Protein AF-A0A967CTV0-F1 (afdb_monomer_lite)

pLDDT: mean 89.39, std 10.3, range [41.91, 97.38]

Structure (mmCIF, N/CA/C/O backbone):
data_AF-A0A967CTV0-F1
#
_entry.id   AF-A0A967CTV0-F1
#
loop_
_atom_site.group_PDB
_atom_site.id
_atom_site.type_symbol
_atom_site.label_atom_id
_atom_site.label_alt_id
_atom_site.label_comp_id
_atom_site.label_asym_id
_atom_site.label_entity_id
_atom_site.label_seq_id
_atom_site.pdbx_PDB_ins_code
_atom_site.Cartn_x
_atom_site.Cartn_y
_atom_site.Cartn_z
_atom_site.occupancy
_atom_site.B_iso_or_equiv
_atom_site.auth_seq_id
_atom_site.auth_comp_id
_atom_site.auth_asym_id
_atom_site.auth_atom_id
_atom_site.pdbx_PDB_model_num
ATOM 1 N N . MET A 1 1 ? 22.938 -9.289 13.872 1.00 41.91 1 MET A N 1
ATOM 2 C CA . MET A 1 1 ? 22.638 -8.266 12.849 1.00 41.91 1 MET A CA 1
ATOM 3 C C . MET A 1 1 ? 22.230 -7.002 13.582 1.00 41.91 1 MET A C 1
ATOM 5 O O . MET A 1 1 ? 21.239 -7.044 14.297 1.00 41.91 1 MET A O 1
ATOM 9 N N . SER A 1 2 ? 23.024 -5.933 13.507 1.00 46.25 2 SER A N 1
ATOM 10 C CA . SER A 1 2 ? 22.659 -4.659 14.139 1.00 46.25 2 SER A CA 1
ATOM 11 C C . SER A 1 2 ? 21.522 -4.018 13.348 1.00 46.25 2 SER A C 1
ATOM 13 O O . SER A 1 2 ? 21.711 -3.656 12.191 1.00 46.25 2 SER A O 1
ATOM 15 N N . SER A 1 3 ? 20.343 -3.912 13.960 1.00 54.16 3 SER A N 1
ATOM 16 C CA . SER A 1 3 ? 19.238 -3.113 13.429 1.00 54.16 3 SER A CA 1
ATOM 17 C C . SER A 1 3 ? 19.628 -1.644 13.553 1.00 54.16 3 SER A C 1
ATOM 19 O O . SER A 1 3 ? 19.706 -1.125 14.665 1.00 54.16 3 SER A O 1
ATOM 21 N N . SER A 1 4 ? 19.904 -0.977 12.433 1.00 65.12 4 SER A N 1
ATOM 22 C CA . SER A 1 4 ? 20.008 0.484 12.430 1.00 65.12 4 SER A CA 1
ATOM 23 C C . SER A 1 4 ? 18.637 1.065 12.786 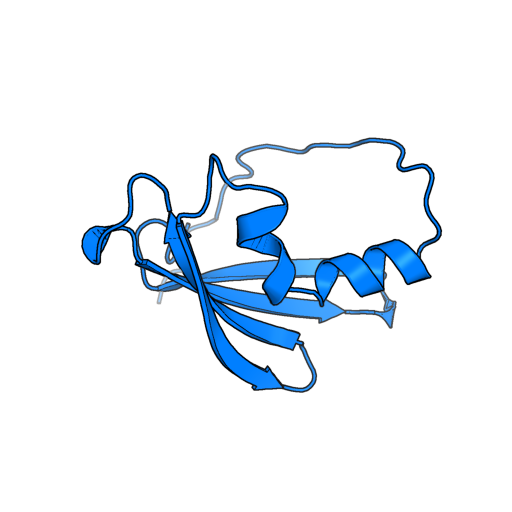1.00 65.12 4 SER A C 1
ATOM 25 O O . SER A 1 4 ? 17.613 0.543 12.340 1.00 65.12 4 SER A O 1
ATOM 27 N N . ALA A 1 5 ? 18.589 2.094 13.629 1.00 74.88 5 ALA A N 1
ATOM 28 C CA . ALA A 1 5 ? 17.330 2.737 13.985 1.00 74.88 5 ALA A CA 1
ATOM 29 C C . ALA A 1 5 ? 16.817 3.544 12.782 1.00 74.88 5 ALA A C 1
ATOM 31 O O . ALA A 1 5 ? 17.494 4.464 12.324 1.00 74.88 5 ALA A O 1
ATOM 32 N N . LEU A 1 6 ? 15.634 3.199 12.268 1.00 78.19 6 LEU A N 1
ATOM 33 C CA . LEU A 1 6 ? 14.974 3.973 11.217 1.00 78.19 6 LEU A CA 1
ATOM 34 C C . LEU A 1 6 ? 14.499 5.314 11.788 1.00 78.19 6 LEU A C 1
ATOM 36 O O . LEU A 1 6 ? 13.899 5.363 12.865 1.00 78.19 6 LEU A O 1
ATOM 40 N N . SER A 1 7 ? 14.758 6.406 11.072 1.00 84.88 7 SER A N 1
ATOM 41 C CA . SER A 1 7 ? 14.244 7.730 11.420 1.00 84.88 7 SER A CA 1
ATOM 42 C C . SER A 1 7 ? 12.918 7.989 10.706 1.00 84.88 7 SER A C 1
ATOM 44 O O . SER A 1 7 ? 12.689 7.555 9.579 1.00 84.88 7 SER A O 1
ATOM 46 N N . THR A 1 8 ? 11.999 8.698 11.365 1.00 90.31 8 THR A N 1
ATOM 47 C CA . THR A 1 8 ? 10.733 9.080 10.726 1.00 90.31 8 THR A CA 1
ATOM 48 C C . THR A 1 8 ? 11.001 10.138 9.662 1.00 90.31 8 THR A C 1
ATOM 50 O O . THR A 1 8 ? 11.359 11.265 9.997 1.00 90.31 8 THR A O 1
ATOM 53 N N . ALA A 1 9 ? 10.790 9.793 8.391 1.00 91.50 9 ALA A N 1
ATOM 54 C CA . ALA A 1 9 ? 10.950 10.738 7.288 1.00 91.50 9 ALA A CA 1
ATOM 55 C C . ALA A 1 9 ? 9.855 11.821 7.286 1.00 91.50 9 ALA A C 1
ATOM 57 O O . ALA A 1 9 ? 10.144 13.000 7.096 1.00 91.50 9 ALA A O 1
ATOM 58 N N . ALA A 1 10 ? 8.593 11.432 7.506 1.00 94.38 10 ALA A N 1
ATOM 59 C CA . ALA A 1 10 ? 7.454 12.348 7.552 1.00 94.38 10 ALA A CA 1
ATOM 60 C C . ALA A 1 10 ? 6.234 11.719 8.243 1.00 94.38 10 ALA A C 1
ATOM 62 O O . ALA A 1 10 ? 6.130 10.504 8.396 1.00 94.38 10 ALA A O 1
ATOM 63 N N . THR A 1 11 ? 5.267 12.555 8.627 1.00 95.94 11 THR A N 1
ATOM 64 C CA . THR A 1 11 ? 3.924 12.128 9.044 1.00 95.94 11 THR A CA 1
ATOM 65 C C . THR A 1 11 ? 2.888 12.970 8.315 1.00 95.94 11 THR A C 1
ATOM 67 O O . THR A 1 11 ? 2.950 14.197 8.348 1.00 95.94 11 THR A O 1
ATOM 70 N N . TYR A 1 12 ? 1.909 12.314 7.697 1.00 95.81 12 TYR A N 1
ATOM 71 C CA . TYR A 1 12 ? 0.793 12.973 7.027 1.00 95.81 12 TYR A CA 1
ATOM 72 C C . TYR A 1 12 ? -0.528 12.581 7.688 1.00 95.81 12 TYR A C 1
ATOM 74 O O . TYR A 1 12 ? -0.803 11.399 7.890 1.00 95.81 12 TYR A O 1
ATOM 82 N N . LYS A 1 13 ? -1.352 13.578 8.030 1.00 96.44 13 LYS A N 1
ATOM 83 C CA . LYS A 1 13 ? -2.687 13.386 8.611 1.00 96.44 13 LYS A CA 1
ATOM 84 C C . LYS A 1 13 ? -3.704 14.163 7.790 1.00 96.44 13 LYS A C 1
ATOM 86 O O . LYS A 1 13 ? -3.503 15.341 7.508 1.00 96.44 13 LYS A O 1
ATOM 91 N N . ARG A 1 14 ? -4.807 13.509 7.437 1.00 96.12 14 ARG A N 1
ATOM 92 C CA . ARG A 1 14 ? -5.940 14.132 6.748 1.00 96.12 14 ARG A CA 1
ATOM 93 C C . ARG A 1 14 ? -7.254 13.508 7.189 1.00 96.12 14 ARG A C 1
ATOM 95 O O . ARG A 1 14 ? -7.277 12.360 7.628 1.00 96.12 14 ARG A O 1
ATOM 102 N N . LEU A 1 15 ? -8.341 14.247 6.998 1.00 96.69 15 LEU A N 1
ATOM 103 C CA . LEU A 1 15 ? -9.689 13.702 7.069 1.00 96.69 15 LEU A CA 1
ATOM 104 C C . LEU A 1 15 ? -10.060 13.097 5.711 1.00 96.69 15 LEU A C 1
ATOM 106 O O . LEU A 1 15 ? -9.885 13.737 4.676 1.00 96.69 15 LEU A O 1
ATOM 110 N N . VAL A 1 16 ? -10.576 11.870 5.717 1.00 94.62 16 VAL A N 1
ATOM 111 C CA . VAL A 1 16 ? -11.072 11.185 4.518 1.00 94.62 16 VAL A CA 1
ATOM 112 C C . VAL A 1 16 ? -12.571 10.974 4.684 1.00 94.62 16 VAL A C 1
ATOM 114 O O . VAL A 1 16 ? -13.001 10.385 5.671 1.00 94.62 16 VAL A O 1
ATOM 117 N N . GLN A 1 17 ? -13.365 11.451 3.725 1.00 96.81 17 GLN A N 1
ATOM 118 C CA . GLN A 1 17 ? -14.827 11.3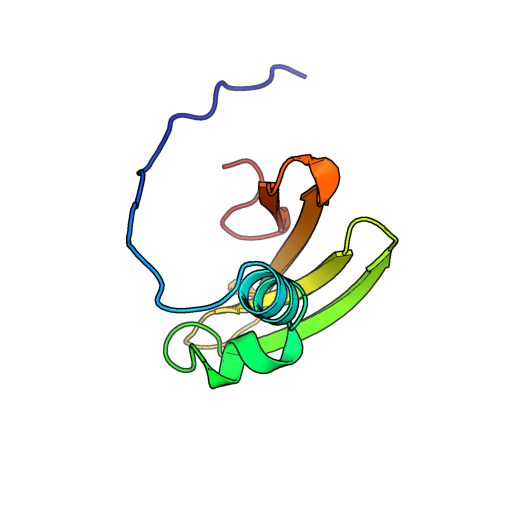10 3.715 1.00 96.81 17 GLN A CA 1
ATOM 119 C C . GLN A 1 17 ? -15.238 9.923 3.193 1.00 96.81 17 GLN A C 1
ATOM 121 O O . GLN A 1 17 ? -15.896 9.796 2.164 1.00 96.81 17 GLN A O 1
ATOM 126 N N . ALA A 1 18 ? -14.786 8.870 3.873 1.00 95.56 18 ALA A N 1
ATOM 127 C CA . ALA A 1 18 ? -15.106 7.484 3.553 1.00 95.56 18 ALA A CA 1
ATOM 128 C C . ALA A 1 18 ? -15.249 6.660 4.836 1.00 95.56 18 ALA A C 1
ATOM 130 O O . ALA A 1 18 ? -14.672 6.988 5.873 1.00 95.56 18 ALA A O 1
ATOM 131 N N . SER A 1 19 ? -16.005 5.567 4.762 1.00 97.00 19 SER A N 1
ATOM 132 C CA . SER A 1 19 ? -16.099 4.616 5.868 1.00 97.00 19 SER A CA 1
ATOM 133 C C . SER A 1 19 ? -14.780 3.860 6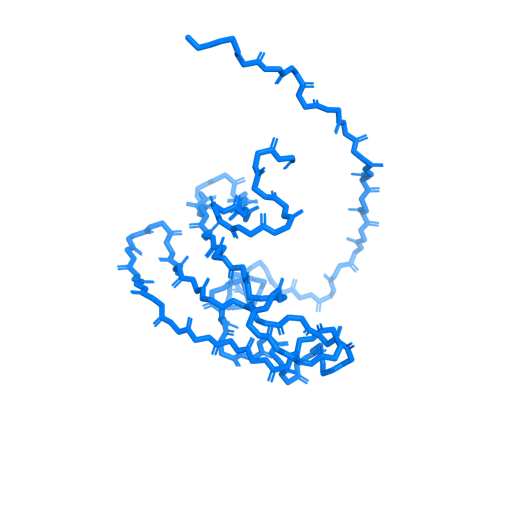.061 1.00 97.00 19 SER A C 1
ATOM 135 O O . SER A 1 19 ? -14.015 3.657 5.118 1.00 97.00 19 SER A O 1
ATOM 137 N N . VAL A 1 20 ? -14.533 3.374 7.281 1.00 95.25 20 VAL A N 1
ATOM 138 C CA . VAL A 1 20 ? -13.366 2.521 7.579 1.00 95.25 20 VAL A CA 1
ATOM 139 C C . VAL A 1 20 ? -13.361 1.261 6.705 1.00 95.25 20 VAL A C 1
ATOM 141 O O . VAL A 1 20 ? -12.306 0.849 6.230 1.00 95.25 20 VAL A O 1
ATOM 144 N N . ALA A 1 21 ? -14.535 0.686 6.424 1.00 95.56 21 ALA A N 1
ATOM 145 C CA . ALA A 1 21 ? -14.670 -0.455 5.519 1.00 95.56 21 ALA A CA 1
ATOM 146 C C . ALA A 1 21 ? -14.167 -0.130 4.101 1.00 95.56 21 ALA A C 1
ATOM 148 O O . ALA A 1 21 ? -13.350 -0.871 3.560 1.00 95.56 21 ALA A O 1
ATOM 149 N N . ARG A 1 22 ? -14.559 1.026 3.545 1.00 95.75 22 ARG A N 1
ATOM 150 C CA . ARG A 1 22 ? -14.098 1.479 2.224 1.00 95.75 22 ARG A CA 1
ATOM 151 C C . ARG A 1 22 ? -12.595 1.765 2.193 1.00 95.75 22 ARG A C 1
ATOM 153 O O . ARG A 1 22 ? -11.943 1.506 1.188 1.00 95.75 22 ARG A O 1
ATOM 160 N N . ILE A 1 23 ? -12.026 2.276 3.287 1.00 94.56 23 ILE A N 1
ATOM 161 C CA . ILE A 1 23 ? -10.570 2.455 3.399 1.00 94.56 23 ILE A CA 1
ATOM 162 C C . ILE A 1 23 ? -9.867 1.098 3.318 1.00 94.56 23 ILE A C 1
ATOM 164 O O . ILE A 1 23 ? -8.888 0.966 2.588 1.00 94.56 23 ILE A O 1
ATOM 168 N N . TRP A 1 24 ? -10.375 0.085 4.020 1.00 95.00 24 TRP A N 1
ATOM 169 C CA . TRP A 1 24 ? -9.802 -1.256 3.953 1.00 95.00 24 TRP A CA 1
ATOM 170 C C . TRP A 1 24 ? -9.928 -1.886 2.572 1.00 95.00 24 TRP A C 1
ATOM 172 O O . TRP A 1 24 ? -8.954 -2.467 2.109 1.00 95.00 24 TRP A O 1
ATOM 182 N N . GLU A 1 25 ? -11.071 -1.746 1.903 1.00 94.06 25 GLU A N 1
ATOM 183 C CA . GLU A 1 25 ? -11.228 -2.182 0.509 1.00 94.06 25 GLU A CA 1
ATOM 184 C C . GLU A 1 25 ? -10.105 -1.605 -0.367 1.00 94.06 25 GLU A C 1
ATOM 186 O O . GLU A 1 25 ? -9.368 -2.370 -0.983 1.00 94.06 25 GLU A O 1
ATOM 191 N N . ASN A 1 26 ? -9.870 -0.289 -0.298 1.00 92.50 26 ASN A N 1
ATOM 192 C CA . ASN A 1 26 ? -8.796 0.370 -1.049 1.00 92.50 26 ASN A CA 1
ATOM 193 C C . ASN A 1 26 ? -7.386 -0.129 -0.682 1.00 92.50 26 ASN A C 1
ATOM 195 O O . ASN A 1 26 ? -6.530 -0.234 -1.552 1.00 92.50 26 ASN A O 1
ATOM 199 N N . VAL A 1 27 ? -7.113 -0.425 0.593 1.00 93.62 27 VAL A N 1
ATOM 200 C CA . VAL A 1 27 ? -5.789 -0.914 1.034 1.00 93.62 27 VAL A CA 1
ATOM 201 C C . VAL A 1 27 ? -5.457 -2.285 0.431 1.00 93.62 27 VAL A C 1
ATOM 203 O O . VAL A 1 27 ? -4.299 -2.563 0.113 1.00 93.62 27 VAL A O 1
ATOM 206 N N . PHE A 1 28 ? -6.457 -3.153 0.269 1.00 94.00 28 PHE A N 1
ATOM 207 C CA . PHE A 1 28 ? -6.262 -4.491 -0.298 1.00 94.00 28 PHE A CA 1
ATOM 208 C C . PHE A 1 28 ? -6.318 -4.516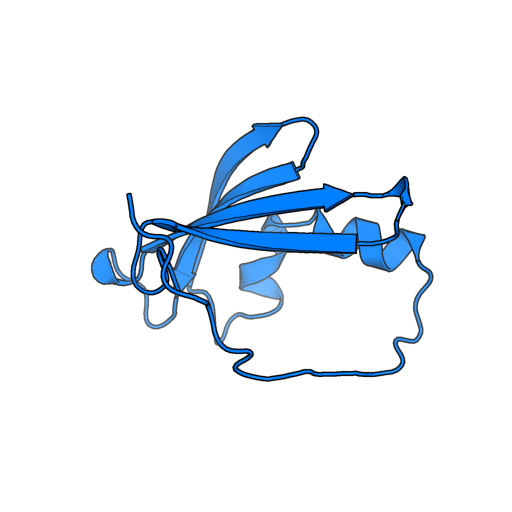 -1.833 1.00 94.00 28 PHE A C 1
ATOM 210 O O . PHE A 1 28 ? -5.901 -5.506 -2.438 1.00 94.00 28 PHE A O 1
ATOM 217 N N . ASP A 1 29 ? -6.773 -3.432 -2.456 1.00 93.19 29 ASP A N 1
ATOM 218 C CA . ASP A 1 29 ? -6.962 -3.314 -3.896 1.00 93.19 29 ASP A CA 1
ATOM 219 C C . ASP A 1 29 ? -5.674 -2.917 -4.644 1.00 93.19 29 ASP A C 1
ATOM 221 O O . ASP A 1 29 ? -5.524 -1.831 -5.208 1.00 93.19 29 ASP A O 1
ATOM 225 N N . TRP A 1 30 ? -4.699 -3.827 -4.631 1.00 92.31 30 TRP A N 1
ATOM 226 C CA . TRP A 1 30 ? -3.391 -3.623 -5.259 1.00 92.31 30 TRP A CA 1
ATOM 227 C C . TRP A 1 30 ? -3.462 -3.411 -6.781 1.00 92.31 30 TRP A C 1
ATOM 229 O O . TRP A 1 30 ? -2.582 -2.756 -7.347 1.00 92.31 30 TRP A O 1
ATOM 239 N N . GLN A 1 31 ? -4.489 -3.955 -7.446 1.00 90.06 31 GLN A N 1
ATOM 240 C CA . GLN A 1 31 ? -4.647 -3.903 -8.905 1.00 90.06 31 GLN A CA 1
ATOM 241 C C . GLN A 1 31 ? -4.877 -2.479 -9.401 1.00 90.06 31 GLN A C 1
ATOM 243 O O . GLN A 1 31 ? -4.418 -2.120 -10.484 1.00 90.06 31 GLN A O 1
ATOM 248 N N . HIS A 1 32 ? -5.539 -1.654 -8.592 1.00 87.50 32 HIS A N 1
ATOM 249 C CA . HIS A 1 32 ? -5.854 -0.280 -8.958 1.00 87.50 32 HIS A CA 1
ATOM 250 C C . HIS A 1 32 ? -4.700 0.701 -8.716 1.00 87.50 32 HIS A C 1
ATOM 252 O O . HIS A 1 32 ? -4.799 1.854 -9.146 1.00 87.50 32 HIS A O 1
ATOM 258 N N . LEU A 1 33 ? -3.589 0.277 -8.092 1.00 82.88 33 LEU A N 1
ATOM 259 C CA . LEU A 1 33 ? -2.460 1.166 -7.788 1.00 82.88 33 LEU A CA 1
ATOM 260 C C . LEU A 1 33 ? -1.926 1.909 -9.028 1.00 82.88 33 LEU A C 1
ATOM 262 O O . LEU A 1 33 ? -1.802 3.132 -8.944 1.00 82.88 33 LEU A O 1
ATOM 266 N N . PRO A 1 34 ? -1.669 1.261 -10.185 1.00 82.06 34 PRO A N 1
ATOM 267 C CA . PRO A 1 34 ? -1.211 1.976 -11.376 1.00 82.06 34 PRO A CA 1
ATOM 268 C C . PRO A 1 34 ? -2.276 2.896 -11.971 1.00 82.06 34 PRO A C 1
ATOM 270 O O . PRO A 1 34 ? -1.939 3.961 -12.465 1.00 82.06 34 PRO A O 1
ATOM 273 N N . SER A 1 35 ? -3.561 2.531 -11.903 1.00 81.62 35 SER A N 1
ATOM 274 C CA . SER A 1 35 ? -4.636 3.394 -12.418 1.00 81.62 35 SER A CA 1
ATOM 275 C C . SER A 1 35 ? -4.873 4.636 -11.557 1.00 81.62 35 SER A C 1
ATOM 277 O O . SER A 1 35 ? -5.221 5.687 -12.083 1.00 81.62 35 SER A O 1
ATOM 279 N N . LEU A 1 36 ? -4.682 4.529 -10.239 1.00 83.88 36 LEU A N 1
ATOM 280 C CA . LEU A 1 36 ? -4.880 5.637 -9.302 1.00 83.88 36 LEU A CA 1
ATOM 281 C C . LEU A 1 36 ? -3.656 6.565 -9.236 1.00 83.88 36 LEU A C 1
ATOM 283 O O . LEU A 1 36 ? -3.780 7.738 -8.883 1.00 83.88 36 LEU A O 1
ATOM 287 N N . HIS A 1 37 ? -2.477 6.032 -9.557 1.00 84.62 37 HIS A N 1
ATOM 288 C CA . HIS A 1 37 ? -1.190 6.714 -9.464 1.00 84.62 37 HIS A CA 1
ATOM 289 C C . HIS A 1 37 ? -0.361 6.510 -10.740 1.00 84.62 37 HIS A C 1
ATOM 291 O O . HIS A 1 37 ? 0.807 6.120 -10.681 1.00 84.62 37 HIS A O 1
ATOM 297 N N . ASP A 1 38 ? -0.961 6.790 -11.893 1.00 84.44 38 ASP A N 1
ATOM 298 C CA . ASP A 1 38 ? -0.386 6.595 -13.235 1.00 84.44 38 ASP A CA 1
ATOM 299 C C . ASP A 1 38 ? 0.943 7.340 -13.461 1.00 84.44 38 ASP A C 1
ATOM 301 O O . ASP A 1 38 ? 1.849 6.855 -14.142 1.00 84.44 38 ASP A O 1
ATOM 305 N N . THR A 1 39 ? 1.099 8.494 -12.815 1.00 89.50 39 THR A N 1
ATOM 306 C CA . THR A 1 39 ? 2.336 9.286 -12.790 1.00 89.50 39 THR A CA 1
ATOM 307 C C . THR A 1 39 ? 3.444 8.670 -11.936 1.00 89.50 39 THR A C 1
ATOM 309 O O . THR A 1 39 ? 4.612 9.014 -12.109 1.00 89.50 39 THR A O 1
ATOM 312 N N . SER A 1 40 ? 3.102 7.775 -11.007 1.00 87.69 40 SER A N 1
ATOM 313 C CA . SER A 1 40 ? 4.043 7.182 -10.047 1.00 87.69 40 SER A CA 1
ATOM 314 C C . SER A 1 40 ? 4.412 5.746 -10.403 1.00 87.69 40 SER A C 1
ATOM 316 O O . SER A 1 40 ? 5.577 5.369 -10.269 1.00 87.69 40 SER A O 1
ATOM 318 N N . PHE A 1 41 ? 3.453 4.949 -10.882 1.00 90.00 41 PHE A N 1
ATOM 319 C CA . PHE A 1 41 ? 3.638 3.521 -11.137 1.00 90.00 41 PHE A CA 1
ATOM 320 C C . PHE A 1 41 ? 3.354 3.170 -12.597 1.00 90.00 41 PHE A C 1
ATOM 322 O O . PHE A 1 41 ? 2.324 3.528 -13.157 1.00 90.00 41 PHE A O 1
ATOM 329 N N . ALA A 1 42 ? 4.282 2.437 -13.204 1.00 91.44 42 ALA A N 1
ATOM 330 C CA . ALA A 1 42 ? 4.168 1.896 -14.553 1.00 91.44 42 ALA A CA 1
ATOM 331 C C . ALA A 1 42 ? 3.514 0.507 -14.571 1.00 91.44 42 ALA A C 1
ATOM 333 O O . ALA A 1 42 ? 2.836 0.164 -15.534 1.00 91.44 42 ALA A O 1
ATOM 334 N N . ALA A 1 43 ? 3.731 -0.295 -13.524 1.00 92.12 43 ALA A N 1
ATOM 335 C CA . ALA A 1 43 ? 3.193 -1.648 -13.411 1.00 92.12 43 ALA A CA 1
ATOM 336 C C . ALA A 1 43 ? 3.033 -2.072 -11.943 1.00 92.12 43 ALA A C 1
ATOM 338 O O . ALA A 1 43 ? 3.747 -1.583 -11.061 1.00 92.12 43 ALA A O 1
ATOM 339 N N . CYS A 1 44 ? 2.102 -2.997 -11.706 1.00 94.62 44 CYS A N 1
ATOM 340 C CA . CYS A 1 44 ? 1.879 -3.668 -10.429 1.00 94.62 44 CYS A CA 1
ATOM 341 C C . CYS A 1 44 ? 1.494 -5.126 -10.703 1.00 94.62 44 CYS A C 1
ATOM 343 O O . CYS A 1 44 ? 0.478 -5.386 -11.347 1.00 94.62 44 CYS A O 1
ATOM 345 N N . GLU A 1 45 ? 2.305 -6.069 -10.235 1.00 95.50 45 GLU A N 1
ATOM 346 C CA . GLU A 1 45 ? 2.124 -7.503 -10.476 1.00 95.50 45 GLU A CA 1
ATOM 347 C C . GLU A 1 45 ? 2.034 -8.254 -9.150 1.00 95.50 45 GLU A C 1
ATOM 349 O O . GLU A 1 45 ? 2.870 -8.066 -8.265 1.00 95.50 45 GLU A O 1
ATOM 354 N 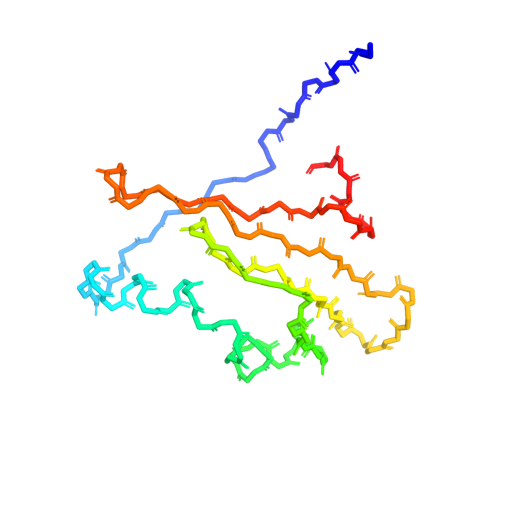N . LEU A 1 46 ? 1.056 -9.148 -9.007 1.00 96.62 46 LEU A N 1
ATOM 355 C CA . LEU A 1 46 ? 0.947 -9.981 -7.813 1.00 96.62 46 LEU A CA 1
ATOM 356 C C . LEU A 1 46 ? 2.054 -11.035 -7.781 1.00 96.62 46 LEU A C 1
ATOM 358 O O . LEU A 1 46 ? 2.191 -11.836 -8.700 1.00 96.62 46 LEU A O 1
ATOM 362 N N . VAL A 1 47 ? 2.800 -11.063 -6.681 1.00 97.38 47 VAL A N 1
ATOM 363 C CA . VAL A 1 47 ? 3.834 -12.070 -6.408 1.00 97.38 47 VAL A CA 1
ATOM 364 C C . VAL A 1 47 ? 3.305 -13.141 -5.459 1.00 97.38 47 VAL A C 1
ATOM 366 O O . VAL A 1 47 ? 3.668 -14.309 -5.566 1.00 97.38 47 VAL A O 1
ATOM 369 N N . GLY A 1 48 ? 2.436 -12.758 -4.526 1.00 96.56 48 GLY A N 1
ATOM 370 C CA . GLY A 1 48 ? 1.793 -13.688 -3.609 1.00 96.56 48 GLY A CA 1
ATOM 371 C C . GLY A 1 48 ? 0.745 -13.007 -2.745 1.00 96.56 48 GLY A C 1
ATOM 372 O O . GLY A 1 48 ? 0.641 -11.781 -2.707 1.00 96.56 48 GLY A O 1
ATOM 373 N N . MET A 1 49 ? -0.034 -13.813 -2.036 1.00 95.12 49 MET A N 1
ATOM 374 C CA . MET A 1 49 ? -1.045 -13.333 -1.106 1.00 95.12 49 MET A CA 1
ATOM 375 C C . MET A 1 49 ? -1.142 -14.284 0.082 1.00 95.12 49 MET A C 1
ATOM 377 O O . MET A 1 49 ? -1.041 -15.500 -0.078 1.00 95.12 49 MET A O 1
ATOM 381 N N . ASP A 1 50 ? -1.325 -13.721 1.268 1.00 92.06 50 ASP A N 1
ATOM 382 C CA . ASP A 1 50 ? -1.542 -14.453 2.509 1.00 92.06 50 ASP A CA 1
ATOM 383 C C . ASP A 1 50 ? -2.580 -13.734 3.388 1.00 92.06 50 ASP A C 1
ATOM 385 O O . ASP A 1 50 ? -3.233 -12.779 2.964 1.00 92.06 50 ASP A O 1
ATOM 389 N N . ALA A 1 51 ? -2.758 -14.211 4.621 1.00 86.69 51 ALA A N 1
ATOM 390 C CA . ALA A 1 51 ? -3.715 -13.640 5.564 1.00 86.69 51 ALA A CA 1
ATOM 391 C C . ALA A 1 51 ? -3.399 -12.184 5.965 1.00 86.69 51 ALA A C 1
ATOM 393 O O . ALA A 1 51 ? -4.308 -11.460 6.376 1.00 86.69 51 ALA A O 1
ATOM 394 N N . ALA A 1 52 ? -2.137 -11.750 5.863 1.00 83.88 52 ALA A N 1
ATOM 395 C CA . ALA A 1 52 ? -1.721 -10.382 6.166 1.00 83.88 52 ALA A CA 1
ATOM 396 C C . ALA A 1 52 ? -1.925 -9.436 4.971 1.00 83.88 52 ALA A C 1
ATOM 398 O O . ALA A 1 52 ? -2.121 -8.235 5.180 1.00 83.88 52 ALA A O 1
ATOM 399 N N . GLY A 1 53 ? -1.939 -9.968 3.745 1.00 91.81 53 GLY A N 1
ATOM 400 C CA . GLY A 1 53 ? -2.336 -9.246 2.542 1.00 91.81 53 GLY A CA 1
ATOM 401 C C . GLY A 1 53 ? -1.568 -9.659 1.296 1.00 91.81 53 GLY A C 1
ATOM 402 O O . GLY A 1 53 ? -1.176 -10.811 1.121 1.00 91.81 53 GLY A O 1
ATOM 403 N N . TRP A 1 54 ? -1.402 -8.706 0.383 1.00 96.62 54 TRP A N 1
ATOM 404 C CA . TRP A 1 54 ? -0.692 -8.915 -0.871 1.00 96.62 54 TRP A CA 1
ATOM 405 C C . TRP A 1 54 ? 0.820 -8.714 -0.716 1.00 96.62 54 TRP A C 1
ATOM 407 O O . TRP A 1 54 ? 1.303 -7.950 0.124 1.00 96.62 54 TRP A O 1
ATOM 417 N N . ARG A 1 55 ? 1.564 -9.376 -1.599 1.00 97.38 55 ARG A N 1
ATOM 418 C CA . ARG A 1 55 ? 2.961 -9.108 -1.940 1.00 97.38 55 ARG A CA 1
ATOM 419 C C . ARG A 1 55 ? 2.998 -8.842 -3.438 1.00 97.38 55 ARG A C 1
ATOM 421 O O . ARG A 1 55 ? 2.586 -9.710 -4.210 1.00 97.38 55 ARG A O 1
ATOM 428 N N . VAL A 1 56 ? 3.462 -7.670 -3.854 1.00 96.75 56 VAL A N 1
ATOM 429 C CA . VAL A 1 56 ? 3.455 -7.269 -5.268 1.00 96.75 56 VAL A CA 1
ATOM 430 C C . VAL A 1 56 ? 4.820 -6.771 -5.712 1.00 96.75 56 VAL A C 1
ATOM 432 O O . VAL A 1 56 ? 5.602 -6.251 -4.914 1.00 96.75 56 VAL A O 1
ATOM 435 N N . ALA A 1 57 ? 5.086 -6.906 -7.003 1.00 95.75 57 ALA A N 1
ATOM 436 C CA . ALA A 1 57 ? 6.147 -6.189 -7.675 1.00 95.75 57 ALA A CA 1
ATOM 437 C C . ALA A 1 57 ? 5.583 -4.881 -8.232 1.00 95.75 57 ALA A C 1
ATOM 439 O O . ALA A 1 57 ? 4.707 -4.898 -9.096 1.00 95.75 57 ALA A O 1
ATOM 440 N N . LEU A 1 58 ? 6.083 -3.754 -7.732 1.00 93.94 58 LEU A N 1
ATOM 441 C CA . LEU A 1 58 ? 5.772 -2.423 -8.247 1.00 93.94 58 LEU A CA 1
ATOM 442 C C . LEU A 1 58 ? 6.921 -1.935 -9.117 1.00 93.94 58 LEU A C 1
ATOM 444 O O . LEU A 1 58 ? 8.083 -2.019 -8.720 1.00 93.94 58 LEU A O 1
ATOM 448 N N . THR A 1 59 ? 6.602 -1.358 -10.269 1.00 93.94 59 THR A N 1
ATOM 449 C CA . THR A 1 59 ? 7.582 -0.670 -11.113 1.00 93.94 59 THR A CA 1
ATOM 450 C C . THR A 1 59 ? 7.245 0.809 -11.157 1.00 93.94 59 THR A C 1
ATOM 452 O O . THR A 1 59 ? 6.171 1.182 -11.623 1.00 93.94 59 THR A O 1
ATOM 455 N N . SER A 1 60 ? 8.158 1.659 -10.690 1.00 91.06 60 SER A N 1
ATOM 456 C CA . SER A 1 60 ? 7.959 3.114 -10.708 1.00 91.06 60 SER A CA 1
ATOM 457 C C . SER A 1 60 ? 8.176 3.717 -12.098 1.00 91.06 60 SER A C 1
ATOM 459 O O . SER A 1 60 ? 8.952 3.193 -12.902 1.00 91.06 60 SER A O 1
ATOM 461 N N . GLN A 1 61 ? 7.535 4.856 -12.363 1.00 89.56 61 GLN A N 1
ATOM 462 C CA . GLN A 1 61 ? 7.771 5.640 -13.575 1.00 89.56 61 GLN A CA 1
ATOM 463 C C . GLN A 1 61 ? 9.142 6.356 -13.553 1.00 89.56 61 GLN A C 1
ATOM 465 O O . GLN A 1 61 ? 9.618 6.750 -12.484 1.00 89.56 61 GLN A O 1
ATOM 470 N N . PRO A 1 62 ? 9.784 6.574 -14.721 1.00 87.75 62 PRO A N 1
ATOM 471 C CA . PRO A 1 62 ? 9.498 5.915 -15.995 1.00 87.75 62 PRO A CA 1
ATOM 472 C C . PRO A 1 62 ? 9.904 4.437 -15.907 1.00 87.75 62 PRO A C 1
ATOM 474 O O . PRO A 1 62 ? 10.980 4.146 -15.385 1.00 87.75 62 PRO A O 1
ATOM 477 N N . GLY A 1 63 ? 9.061 3.520 -16.390 1.00 85.62 63 GLY A N 1
ATOM 478 C CA . GLY A 1 63 ? 9.228 2.072 -16.194 1.00 85.62 63 GLY A CA 1
ATOM 479 C C . GLY A 1 63 ? 10.627 1.497 -16.496 1.00 85.62 63 GLY A C 1
ATOM 480 O O . GLY A 1 63 ? 11.450 2.098 -17.189 1.00 85.62 63 GLY A O 1
ATOM 481 N N . GLY A 1 64 ? 10.910 0.308 -15.959 1.00 87.12 64 GLY A N 1
ATOM 482 C CA . GLY A 1 64 ? 12.142 -0.442 -16.224 1.00 87.12 64 GLY A CA 1
ATOM 483 C C . GLY A 1 64 ? 12.603 -1.289 -15.038 1.00 87.12 64 GLY A C 1
ATOM 484 O O . GLY A 1 64 ? 12.313 -0.970 -13.887 1.00 87.12 64 GLY A O 1
ATOM 485 N N . GLU A 1 65 ? 13.374 -2.343 -15.319 1.00 84.38 65 GLU A N 1
ATOM 486 C CA . GLU A 1 65 ? 13.741 -3.372 -14.330 1.00 84.38 65 GLU A CA 1
ATOM 487 C C . GLU A 1 65 ? 14.454 -2.803 -13.093 1.00 84.38 65 GLU A C 1
ATOM 489 O O . GLU A 1 65 ? 14.157 -3.175 -11.966 1.00 84.38 65 GLU A O 1
ATOM 494 N N . ARG A 1 66 ? 15.332 -1.806 -13.270 1.00 86.88 66 ARG A N 1
ATOM 495 C CA . ARG A 1 66 ? 16.044 -1.154 -12.151 1.00 86.88 66 ARG A CA 1
ATOM 496 C C . ARG A 1 66 ? 15.131 -0.392 -11.181 1.00 86.88 66 ARG A C 1
ATOM 498 O O . ARG A 1 66 ? 15.588 -0.000 -10.113 1.00 86.88 66 ARG A O 1
ATOM 505 N N . ARG A 1 67 ? 13.879 -0.130 -11.567 1.00 88.56 67 ARG A N 1
ATOM 506 C CA . ARG A 1 67 ? 12.857 0.549 -10.752 1.00 88.56 67 ARG A CA 1
ATOM 507 C C . ARG A 1 67 ? 11.789 -0.412 -10.243 1.00 88.56 67 ARG A C 1
ATOM 509 O O . ARG A 1 67 ? 10.793 0.036 -9.675 1.00 88.56 67 ARG A O 1
ATOM 516 N N . ARG A 1 68 ? 11.975 -1.711 -10.477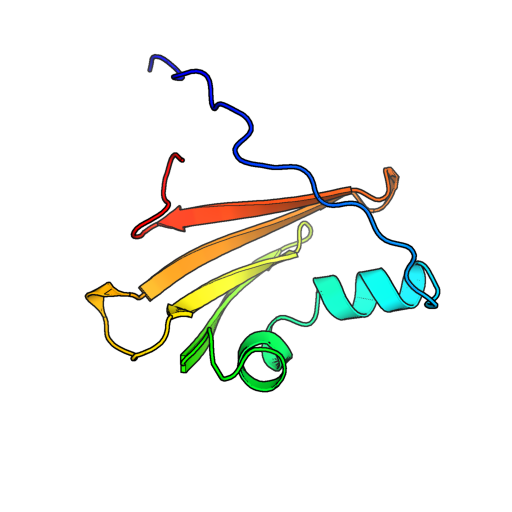 1.00 94.12 68 ARG A N 1
ATOM 517 C CA . ARG A 1 68 ? 11.146 -2.757 -9.900 1.00 94.12 68 ARG A CA 1
ATOM 518 C C . ARG A 1 68 ? 11.518 -2.924 -8.428 1.00 94.12 68 ARG A C 1
ATOM 520 O O . ARG A 1 68 ? 12.695 -2.995 -8.077 1.00 94.12 68 ARG A O 1
ATOM 527 N N . GLN A 1 69 ? 10.507 -2.968 -7.576 1.00 94.94 69 GLN A N 1
ATOM 528 C CA . GLN A 1 69 ? 10.629 -3.204 -6.142 1.00 94.94 69 GLN A CA 1
ATOM 529 C C . GLN A 1 69 ? 9.585 -4.220 -5.700 1.00 94.94 69 GLN A C 1
ATOM 531 O O . GLN A 1 69 ? 8.477 -4.247 -6.242 1.00 94.94 69 GLN A O 1
ATOM 536 N N . ILE A 1 70 ? 9.929 -5.038 -4.709 1.00 95.94 70 ILE A N 1
ATOM 537 C CA . ILE A 1 70 ? 8.966 -5.924 -4.063 1.00 95.94 70 ILE A CA 1
ATOM 538 C C . ILE A 1 70 ? 8.477 -5.255 -2.794 1.00 95.94 70 ILE A C 1
ATOM 540 O O . ILE A 1 70 ? 9.273 -4.912 -1.919 1.00 95.94 70 ILE A O 1
ATOM 544 N N . VAL A 1 71 ? 7.164 -5.082 -2.700 1.00 94.81 71 VAL A N 1
ATOM 545 C CA . VAL A 1 71 ? 6.507 -4.515 -1.526 1.00 94.81 71 VAL A CA 1
ATOM 546 C C . VAL A 1 71 ? 5.491 -5.496 -0.955 1.00 94.81 71 VAL A C 1
ATOM 548 O O . VAL A 1 71 ? 4.816 -6.222 -1.696 1.00 94.81 71 VAL A O 1
ATOM 551 N N . LYS A 1 72 ? 5.361 -5.508 0.371 1.00 95.69 72 LYS A N 1
ATOM 552 C CA . LYS A 1 72 ? 4.425 -6.374 1.086 1.00 95.69 72 LYS A CA 1
ATOM 553 C C . LYS A 1 72 ? 3.555 -5.596 2.058 1.00 95.69 72 LYS A C 1
ATOM 555 O O . LYS A 1 72 ? 4.040 -4.756 2.815 1.00 95.69 72 LYS A O 1
ATOM 560 N N . LEU A 1 73 ? 2.263 -5.905 2.035 1.00 96.38 73 LEU A N 1
ATOM 561 C CA . LEU A 1 73 ? 1.288 -5.412 2.994 1.00 96.38 73 LEU A CA 1
ATOM 562 C C . LEU A 1 73 ? 1.287 -6.288 4.254 1.00 96.38 73 LEU A C 1
ATOM 564 O O . LEU A 1 73 ? 1.162 -7.508 4.185 1.00 96.38 73 LEU A O 1
ATOM 568 N N . HIS A 1 74 ? 1.339 -5.633 5.410 1.00 94.44 74 HIS A N 1
ATOM 569 C CA . HIS A 1 74 ? 1.105 -6.214 6.726 1.00 94.44 74 HIS A CA 1
ATOM 570 C C . HIS A 1 74 ? -0.106 -5.527 7.359 1.00 94.44 74 HIS A C 1
ATOM 572 O O . HIS A 1 74 ? 0.015 -4.453 7.957 1.00 94.44 74 HIS A O 1
ATOM 578 N N . ALA A 1 75 ? -1.290 -6.116 7.202 1.00 96.19 75 ALA A N 1
ATOM 579 C CA . ALA A 1 75 ? -2.516 -5.579 7.778 1.00 96.19 75 ALA A CA 1
ATOM 580 C C . ALA A 1 75 ? -2.781 -6.127 9.191 1.00 96.19 75 ALA A C 1
ATOM 582 O O . ALA A 1 75 ? -2.768 -7.333 9.423 1.00 96.19 75 ALA A O 1
ATOM 583 N N . ASN A 1 76 ? -3.125 -5.233 10.116 1.00 94.19 76 ASN A N 1
ATOM 584 C CA . ASN A 1 76 ? -3.731 -5.545 11.405 1.00 94.19 76 ASN A CA 1
ATOM 585 C C . ASN A 1 76 ? -5.102 -4.855 11.484 1.00 94.19 76 ASN A C 1
ATOM 587 O O . ASN A 1 76 ? -5.230 -3.691 11.878 1.00 94.19 76 ASN A O 1
ATOM 591 N N . ARG A 1 77 ? -6.148 -5.586 11.083 1.00 91.06 77 ARG A N 1
ATOM 592 C CA . ARG A 1 77 ? -7.521 -5.060 11.066 1.00 91.06 77 ARG A CA 1
ATOM 593 C C . ARG A 1 77 ? -8.065 -4.779 12.464 1.00 91.06 77 ARG A C 1
ATOM 595 O O . ARG A 1 77 ? -8.816 -3.823 12.611 1.00 91.06 77 ARG A O 1
ATOM 602 N N . ALA A 1 78 ? -7.661 -5.561 13.466 1.00 92.44 78 ALA A N 1
ATOM 603 C CA . ALA A 1 78 ? -8.114 -5.386 14.845 1.00 92.44 78 ALA A CA 1
ATOM 604 C C . ALA A 1 78 ? -7.673 -4.032 15.428 1.00 92.44 78 ALA A C 1
ATOM 606 O O . ALA A 1 78 ? -8.422 -3.409 16.173 1.00 92.44 78 ALA A O 1
ATOM 607 N N . GLU A 1 79 ? -6.492 -3.546 15.037 1.00 94.81 79 GLU A N 1
ATOM 608 C CA . GLU A 1 79 ? -5.942 -2.260 15.490 1.00 94.81 79 GLU A CA 1
ATOM 609 C C . GLU A 1 79 ? -6.135 -1.109 14.491 1.00 94.81 79 GLU A C 1
ATOM 611 O O . GLU A 1 79 ? -5.595 -0.021 14.694 1.00 94.81 79 GLU A O 1
ATOM 616 N N . HIS A 1 80 ? -6.869 -1.329 13.395 1.00 94.69 80 HIS A N 1
ATOM 617 C CA . HIS A 1 80 ? -7.010 -0.358 12.302 1.00 94.69 80 HIS A CA 1
ATOM 618 C C . HIS A 1 80 ? -5.665 0.172 11.771 1.00 94.69 80 HIS A C 1
ATOM 620 O O . HIS A 1 80 ? -5.521 1.357 11.461 1.00 94.69 80 HIS A O 1
ATOM 626 N N . ARG A 1 81 ? -4.669 -0.714 11.664 1.00 95.50 81 ARG A N 1
ATOM 627 C CA . ARG A 1 81 ? -3.304 -0.367 11.257 1.00 95.50 81 ARG A CA 1
ATOM 628 C C . ARG A 1 81 ? -2.845 -1.255 10.114 1.00 95.50 81 ARG A C 1
ATOM 630 O O . ARG A 1 81 ? -3.081 -2.457 10.123 1.00 95.50 81 ARG A O 1
ATOM 637 N N . TYR A 1 82 ? -2.129 -0.681 9.161 1.00 95.31 82 TYR A N 1
ATOM 638 C CA . TYR A 1 82 ? -1.366 -1.450 8.190 1.00 95.31 82 TYR A CA 1
ATOM 639 C C . TYR A 1 82 ? 0.014 -0.833 7.989 1.00 95.31 82 TYR A C 1
ATOM 641 O O . TYR A 1 82 ? 0.209 0.363 8.212 1.00 95.31 82 TYR A O 1
ATOM 649 N N . VAL A 1 83 ? 0.963 -1.668 7.580 1.00 94.00 83 VAL A N 1
ATOM 650 C CA . VAL A 1 83 ? 2.314 -1.264 7.185 1.00 94.00 83 VAL A CA 1
ATOM 651 C C . VAL A 1 83 ? 2.580 -1.846 5.805 1.00 94.00 83 VAL A C 1
ATOM 653 O O . VAL A 1 83 ? 2.249 -3.003 5.557 1.00 94.00 83 VAL A O 1
ATOM 656 N N . VAL A 1 84 ? 3.157 -1.053 4.907 1.00 93.88 84 VAL A N 1
ATOM 657 C CA . VAL A 1 84 ? 3.699 -1.551 3.640 1.00 93.88 84 VAL A CA 1
ATOM 658 C C . VAL A 1 84 ? 5.213 -1.470 3.739 1.00 93.88 84 VAL A C 1
ATOM 660 O O . VAL A 1 84 ? 5.743 -0.410 4.062 1.00 93.88 84 VAL A O 1
ATOM 663 N N . VAL A 1 85 ? 5.888 -2.591 3.505 1.00 92.81 85 VAL A N 1
ATOM 664 C CA . VAL A 1 85 ? 7.348 -2.702 3.588 1.00 92.81 85 VAL A CA 1
ATOM 665 C C . VAL A 1 85 ? 7.900 -2.956 2.196 1.00 92.81 85 VAL A C 1
ATOM 667 O O . VAL A 1 85 ? 7.387 -3.817 1.484 1.00 92.81 85 VAL A O 1
ATOM 670 N N . THR A 1 86 ? 8.955 -2.239 1.822 1.00 93.31 86 THR A N 1
ATOM 671 C CA . THR A 1 86 ? 9.773 -2.582 0.656 1.00 93.31 86 THR A CA 1
ATOM 672 C C . THR A 1 86 ? 10.758 -3.673 1.063 1.00 93.31 86 THR A C 1
ATOM 674 O O . THR A 1 86 ? 11.684 -3.429 1.833 1.00 93.31 86 THR A O 1
ATOM 677 N N . GLU A 1 87 ? 10.538 -4.893 0.581 1.00 93.94 87 GLU A N 1
ATOM 678 C CA . GLU A 1 87 ? 11.378 -6.059 0.883 1.00 93.94 87 GLU A CA 1
ATOM 679 C C . GLU A 1 87 ? 12.602 -6.128 -0.041 1.00 93.94 87 GLU A C 1
ATOM 681 O O . GLU A 1 87 ? 13.675 -6.553 0.381 1.00 93.94 87 GLU A O 1
ATOM 686 N N . GLU A 1 88 ? 12.455 -5.691 -1.297 1.00 94.38 88 GLU A N 1
ATOM 687 C CA . GLU A 1 88 ? 13.510 -5.728 -2.317 1.00 94.38 88 GLU A CA 1
ATOM 688 C C . GLU A 1 88 ? 13.443 -4.471 -3.204 1.00 94.38 88 GLU A C 1
ATOM 690 O O . GLU A 1 88 ? 12.353 -3.998 -3.530 1.00 94.38 88 GLU A O 1
ATOM 695 N N . GLY A 1 89 ? 14.594 -3.942 -3.636 1.00 90.88 89 GLY A N 1
ATOM 696 C CA . GLY A 1 89 ? 14.691 -2.775 -4.526 1.00 90.88 89 GLY A CA 1
ATOM 697 C C . GLY A 1 89 ? 15.209 -1.504 -3.840 1.00 90.88 89 GLY A C 1
ATOM 698 O O . GLY A 1 89 ? 15.801 -1.555 -2.766 1.00 90.88 89 GLY A O 1
ATOM 699 N N . ALA A 1 90 ? 15.000 -0.346 -4.478 1.00 82.06 90 ALA A N 1
ATOM 700 C CA . ALA A 1 90 ? 15.622 0.935 -4.107 1.00 82.06 90 ALA A CA 1
ATOM 701 C C . ALA A 1 90 ? 15.223 1.507 -2.725 1.00 82.06 90 ALA A C 1
ATOM 703 O O . ALA A 1 90 ? 15.806 2.501 -2.303 1.00 82.06 90 ALA A O 1
ATOM 704 N N . GLY A 1 91 ? 14.264 0.892 -2.026 1.00 76.94 91 GLY A N 1
ATOM 705 C CA . GLY A 1 91 ? 13.857 1.246 -0.658 1.00 76.94 91 GLY A CA 1
ATOM 706 C C . GLY A 1 91 ? 13.953 0.086 0.338 1.00 76.94 91 GLY A C 1
ATOM 707 O O . GLY A 1 91 ? 13.320 0.131 1.388 1.00 76.94 91 GLY A O 1
ATOM 708 N N . ALA A 1 92 ? 14.667 -0.992 -0.000 1.00 84.44 92 ALA A N 1
ATOM 709 C CA . ALA A 1 92 ? 14.811 -2.126 0.905 1.00 84.44 92 ALA A CA 1
ATOM 710 C C . ALA A 1 92 ? 15.681 -1.750 2.117 1.00 84.44 92 ALA A C 1
ATOM 712 O O . ALA A 1 92 ? 16.825 -1.321 1.961 1.00 84.44 92 ALA A O 1
ATOM 713 N N . GLY A 1 93 ? 15.146 -1.942 3.326 1.00 70.38 93 GLY A N 1
ATOM 714 C CA . GLY A 1 93 ? 15.860 -1.666 4.580 1.00 70.38 93 GLY A CA 1
ATOM 715 C C . GLY A 1 93 ? 15.910 -0.191 5.001 1.00 70.38 93 GLY A C 1
ATOM 716 O O . GLY A 1 93 ? 16.695 0.143 5.890 1.00 70.38 93 GLY A O 1
ATOM 717 N N . SER A 1 94 ? 15.095 0.667 4.381 1.00 59.09 94 SER A N 1
ATOM 718 C CA . SER A 1 94 ? 14.905 2.086 4.730 1.00 59.09 94 SER A CA 1
ATOM 719 C C . SER A 1 94 ? 13.522 2.379 5.295 1.00 59.09 94 SER A C 1
ATOM 721 O O . SER A 1 94 ? 12.577 1.665 4.894 1.00 59.09 94 SER A O 1
#

Secondary structure (DSSP, 8-state):
---PPPP---------SS-HHHHHHHHH-GGGHHHH-TTTEEEEEEEEE-SS-EEEEEEESSP-GGGEEEEEEEEETTTTEEEEEEEESTTTT-

Sequence (94 aa):
MSSSALSTAATYKRLVQASVARIWENVFDWQHLPSLHDTSFAACELVGMDAAGWRVALTSQPGGERRRQIVKLHANRAEHRYVVVTEEGAGAGS

Foldseek 3Di:
DDQDDDDDPDDDDDDDPDDLVVVVVVVQCQVCVCVVCVQFWPDWAFPDADPQHTWIWTATPPGDDLRTWIKDWGDDVVVSDIDIATCGHPRHSD

Radius of gyration: 14.46 Å; chains: 1; bounding box: 39×29×32 Å